Protein AF-F3FMF7-F1 (afdb_monomer_lite)

Foldseek 3Di:
DDPPDQDPLRQFPDKDWDPKDKPDDDPDDDDPVCPPPDDDIDIDTDIDTDGDD

Radius of gyration: 18.61 Å; chains: 1; bounding box: 36×33×43 Å

Sequence (53 aa):
NPAEGKGAMTGVTYIQRVALKGGVAPAKACAESNKGAKEVVKYQADYLFWTAS

pLDDT: mean 90.05, std 8.98, range [50.22, 97.69]

Structure (mmCIF, N/CA/C/O backbone):
data_AF-F3FMF7-F1
#
_entry.id   AF-F3FMF7-F1
#
loop_
_atom_site.group_PDB
_atom_site.id
_atom_site.type_symbol
_atom_site.label_atom_id
_atom_site.label_alt_id
_atom_site.label_comp_id
_atom_site.label_asym_id
_atom_site.label_entity_id
_atom_site.label_seq_id
_atom_site.pdbx_PDB_ins_code
_atom_site.Cartn_x
_atom_site.Cartn_y
_atom_site.Cartn_z
_atom_site.occupancy
_atom_site.B_iso_or_equiv
_atom_site.auth_seq_id
_atom_site.auth_comp_id
_atom_site.auth_asym_id
_atom_site.auth_atom_id
_atom_site.pdbx_PDB_model_num
ATOM 1 N N . ASN A 1 1 ? 4.663 25.821 11.379 1.00 50.22 1 ASN A N 1
ATOM 2 C CA . ASN A 1 1 ? 3.219 25.776 11.667 1.00 50.22 1 ASN A CA 1
ATOM 3 C C . ASN A 1 1 ? 2.900 24.392 12.218 1.00 50.22 1 ASN A C 1
ATOM 5 O O . ASN A 1 1 ? 2.822 23.467 11.415 1.00 50.22 1 ASN A O 1
ATOM 9 N N . PRO A 1 2 ? 2.874 24.184 13.543 1.00 62.84 2 PRO A N 1
ATOM 10 C CA . PRO A 1 2 ? 2.500 22.889 14.099 1.00 62.84 2 PRO A CA 1
ATOM 11 C C . PRO A 1 2 ? 1.002 22.669 13.862 1.00 62.84 2 PRO A C 1
ATOM 13 O O . PRO A 1 2 ? 0.204 23.575 14.076 1.00 62.84 2 PRO A O 1
ATOM 16 N N . ALA A 1 3 ? 0.612 21.487 13.387 1.00 66.12 3 ALA A N 1
ATOM 17 C CA . ALA A 1 3 ? -0.798 21.120 13.332 1.00 66.12 3 ALA A CA 1
ATOM 18 C C . ALA A 1 3 ? -1.269 20.824 14.764 1.00 66.12 3 ALA A C 1
ATOM 20 O O . ALA A 1 3 ? -1.018 19.744 15.296 1.00 66.12 3 ALA A O 1
ATOM 21 N N . GLU A 1 4 ? -1.890 21.806 15.409 1.00 79.44 4 GLU A N 1
ATOM 22 C CA . GLU A 1 4 ? -2.446 21.667 16.754 1.00 79.44 4 GLU A CA 1
ATOM 23 C C . GLU A 1 4 ? -3.881 21.126 16.656 1.00 79.44 4 GLU A C 1
ATOM 25 O O . GLU A 1 4 ? -4.780 21.788 16.143 1.00 79.44 4 GLU A O 1
ATOM 30 N N . GLY A 1 5 ? -4.092 19.882 17.099 1.00 76.75 5 GLY A N 1
ATOM 31 C CA . GLY A 1 5 ? -5.404 19.229 17.114 1.00 76.75 5 GL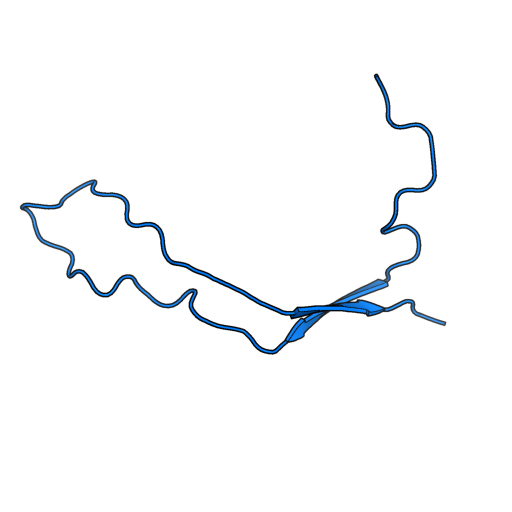Y A CA 1
ATOM 32 C C . GLY A 1 5 ? -5.317 17.703 17.058 1.00 76.75 5 GLY A C 1
ATOM 33 O O . GLY A 1 5 ? -4.313 17.133 16.634 1.00 76.75 5 GLY A O 1
ATOM 34 N N . LYS A 1 6 ? -6.387 17.015 17.478 1.00 79.69 6 LYS A N 1
ATOM 35 C CA . LYS A 1 6 ? -6.522 15.569 17.242 1.00 79.69 6 LYS A CA 1
ATOM 36 C C . LYS A 1 6 ? -6.686 15.348 15.735 1.00 79.69 6 LYS A C 1
ATOM 38 O O . LYS A 1 6 ? -7.698 15.739 15.164 1.00 79.69 6 LYS A O 1
ATOM 43 N N . GLY A 1 7 ? -5.678 14.763 15.085 1.00 86.12 7 GLY A N 1
ATOM 44 C CA . GLY A 1 7 ? -5.706 14.490 13.644 1.00 86.12 7 GLY A CA 1
ATOM 45 C C . GLY A 1 7 ? -6.782 13.468 13.257 1.00 86.12 7 GLY A C 1
ATOM 46 O O . GLY A 1 7 ? -7.248 12.708 14.104 1.00 86.12 7 GLY A O 1
ATOM 47 N N . ALA A 1 8 ? -7.131 13.401 11.969 1.00 86.00 8 ALA A N 1
ATOM 48 C CA . ALA A 1 8 ? -8.195 12.536 11.435 1.00 86.00 8 ALA A CA 1
ATOM 49 C C . ALA A 1 8 ? -8.034 11.030 11.738 1.00 86.00 8 ALA A C 1
ATOM 51 O O . ALA A 1 8 ? -9.005 10.287 11.692 1.00 86.00 8 ALA A O 1
ATOM 52 N N . MET A 1 9 ? -6.819 10.585 12.071 1.00 90.75 9 MET A N 1
ATOM 53 C CA . MET A 1 9 ? -6.520 9.198 12.446 1.00 90.75 9 MET A CA 1
ATOM 54 C C . MET A 1 9 ? -6.606 8.937 13.959 1.00 90.75 9 MET A C 1
ATOM 56 O O . MET A 1 9 ? -6.309 7.835 14.415 1.00 90.75 9 MET A O 1
ATOM 60 N N . THR A 1 10 ? -6.959 9.939 14.768 1.00 92.50 10 THR A N 1
ATOM 61 C CA . THR A 1 10 ? -7.033 9.786 16.226 1.00 92.50 10 THR A CA 1
ATOM 62 C C . THR A 1 10 ? -8.110 8.767 16.592 1.00 92.50 10 THR A C 1
ATOM 64 O O . THR A 1 10 ? -9.272 8.951 16.246 1.00 92.50 10 THR A O 1
ATOM 67 N N . GLY A 1 11 ? -7.733 7.711 17.318 1.00 91.75 11 GLY A N 1
ATOM 68 C CA . GLY A 1 11 ? -8.647 6.640 17.736 1.00 91.75 11 GLY A CA 1
ATOM 69 C C . GLY A 1 11 ? -8.677 5.426 16.804 1.00 91.75 11 GLY A C 1
ATOM 70 O O . GLY A 1 11 ? -9.207 4.390 17.197 1.00 91.75 11 GLY A O 1
ATOM 71 N N . VAL A 1 12 ? -8.071 5.504 15.615 1.00 94.88 12 VAL A N 1
ATOM 72 C CA . VAL A 1 12 ? -7.914 4.339 14.735 1.00 94.88 12 VAL A CA 1
ATOM 73 C C . VAL A 1 12 ? -6.978 3.325 15.391 1.00 94.88 12 VAL A C 1
ATOM 75 O O . VAL A 1 12 ? -5.859 3.656 15.777 1.00 94.88 12 VAL A O 1
ATOM 78 N N . THR A 1 13 ? -7.419 2.077 15.478 1.00 95.81 13 THR A N 1
ATOM 79 C CA . THR A 1 13 ? -6.659 0.947 16.026 1.00 95.81 13 THR A CA 1
ATOM 80 C C . THR A 1 13 ? -6.222 -0.033 14.947 1.00 95.81 13 THR A C 1
ATOM 82 O O . THR A 1 13 ? -5.163 -0.646 15.079 1.00 95.81 13 THR A O 1
ATOM 85 N N . TYR A 1 14 ? -6.982 -0.146 13.852 1.00 95.75 14 TYR A N 1
ATOM 86 C CA . TYR A 1 14 ? -6.636 -1.009 12.725 1.00 95.75 14 TYR A CA 1
ATOM 87 C C . TYR A 1 14 ? -6.877 -0.316 11.389 1.00 95.75 14 TYR A C 1
ATOM 89 O O . TYR A 1 14 ? -7.853 0.409 11.205 1.00 95.75 14 TYR A O 1
ATOM 97 N N . ILE A 1 15 ? -5.995 -0.601 10.432 1.00 96.06 15 ILE A N 1
ATOM 98 C CA . ILE A 1 15 ? -6.132 -0.177 9.040 1.00 96.06 15 ILE A CA 1
ATOM 99 C C . ILE A 1 15 ? -6.177 -1.433 8.185 1.00 96.06 15 ILE A C 1
ATOM 101 O O . ILE A 1 15 ? -5.210 -2.195 8.133 1.00 96.06 15 ILE A O 1
ATOM 105 N N . GLN A 1 16 ? -7.285 -1.633 7.489 1.00 97.38 16 GLN A N 1
ATOM 106 C CA . GLN A 1 16 ? -7.447 -2.718 6.538 1.00 97.38 16 GLN A CA 1
ATOM 107 C C . GLN A 1 16 ? -7.368 -2.164 5.119 1.00 97.38 16 GLN A C 1
ATOM 109 O O . GLN A 1 16 ? -8.010 -1.170 4.787 1.00 97.38 16 GLN A O 1
ATOM 114 N N . ARG A 1 17 ? -6.577 -2.828 4.276 1.00 97.00 17 ARG A N 1
ATOM 115 C CA . ARG A 1 17 ? -6.500 -2.548 2.840 1.00 97.00 17 ARG A CA 1
ATOM 116 C C . ARG A 1 17 ? -7.261 -3.630 2.092 1.00 97.00 17 ARG A C 1
ATOM 118 O O . ARG A 1 17 ? -6.976 -4.809 2.295 1.00 97.00 17 ARG A O 1
ATOM 125 N N . VAL A 1 18 ? -8.201 -3.244 1.240 1.00 96.12 18 VAL A N 1
ATOM 126 C CA . VAL A 1 18 ? -9.005 -4.167 0.421 1.00 96.12 18 VAL A CA 1
ATOM 127 C C . VAL A 1 18 ? -9.063 -3.706 -1.031 1.00 96.12 18 VAL A C 1
ATOM 129 O O . VAL A 1 18 ? -8.542 -2.644 -1.369 1.00 96.12 18 VAL A O 1
ATOM 132 N N . ALA A 1 19 ? -9.636 -4.550 -1.898 1.00 96.69 19 ALA A N 1
ATOM 133 C CA . ALA A 1 19 ? -9.776 -4.290 -3.332 1.00 96.69 19 ALA A CA 1
ATOM 134 C C . ALA A 1 19 ? -8.465 -3.815 -3.996 1.00 96.69 19 ALA A C 1
ATOM 136 O O . ALA A 1 19 ? -8.461 -2.892 -4.811 1.00 96.69 19 ALA A O 1
ATOM 137 N N . LEU A 1 20 ? -7.339 -4.439 -3.622 1.00 95.00 20 LEU A N 1
ATOM 138 C CA . LEU A 1 20 ? -6.015 -4.064 -4.114 1.00 95.00 20 LEU A CA 1
ATOM 139 C C . LEU A 1 20 ? -5.956 -4.237 -5.638 1.00 95.00 20 LEU A C 1
ATOM 141 O O . LEU A 1 20 ? -6.324 -5.283 -6.174 1.00 95.00 20 LEU A O 1
ATOM 145 N N . LYS A 1 21 ? -5.456 -3.216 -6.334 1.00 94.56 21 LYS A N 1
ATOM 146 C CA . LYS A 1 21 ? -5.242 -3.217 -7.785 1.00 94.56 21 LYS A CA 1
ATOM 147 C C . LYS A 1 21 ? -3.821 -2.766 -8.099 1.00 94.56 21 LYS A C 1
ATOM 149 O O . LYS A 1 21 ? -3.377 -1.721 -7.626 1.00 94.56 21 LY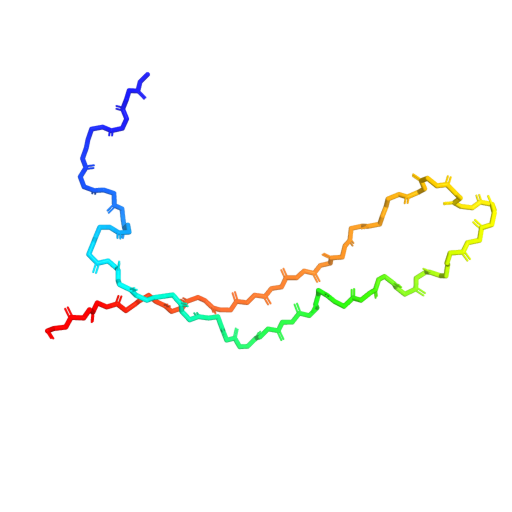S A O 1
ATOM 154 N N . GLY A 1 22 ? -3.129 -3.519 -8.950 1.00 92.12 22 GLY A N 1
ATOM 155 C CA . GLY A 1 22 ? -1.753 -3.213 -9.344 1.00 92.12 22 GLY A CA 1
ATOM 156 C C . GLY A 1 22 ? -0.733 -3.522 -8.243 1.00 92.12 22 GLY A C 1
ATOM 157 O O . GLY A 1 22 ? -0.913 -4.467 -7.482 1.00 92.12 22 GLY A O 1
ATOM 158 N N . GLY A 1 23 ? 0.368 -2.766 -8.192 1.00 88.44 23 GLY A N 1
ATOM 159 C CA . GLY A 1 23 ? 1.496 -3.018 -7.277 1.00 88.44 23 GLY A CA 1
ATOM 160 C C . GLY A 1 23 ? 2.292 -4.294 -7.579 1.00 88.44 23 GLY A C 1
ATOM 161 O O . GLY A 1 23 ? 3.114 -4.712 -6.770 1.00 88.44 23 GLY A O 1
ATOM 162 N N . VAL A 1 24 ? 2.043 -4.918 -8.732 1.00 89.50 24 VAL A N 1
ATOM 163 C CA . VAL A 1 24 ? 2.774 -6.094 -9.214 1.00 89.50 24 VAL A CA 1
ATOM 164 C C . VAL A 1 24 ? 4.109 -5.685 -9.832 1.00 89.50 24 VAL A C 1
ATOM 166 O O . VAL A 1 24 ? 4.315 -4.517 -10.156 1.00 89.50 24 VAL A O 1
ATOM 169 N N . ALA A 1 25 ? 5.023 -6.637 -10.015 1.00 89.00 25 ALA A N 1
ATOM 170 C CA . ALA A 1 25 ? 6.300 -6.354 -10.663 1.00 89.00 25 ALA A CA 1
ATOM 171 C C . ALA A 1 25 ? 6.094 -5.609 -12.004 1.00 89.00 25 ALA A C 1
ATOM 173 O O . ALA A 1 25 ? 5.155 -5.933 -12.742 1.00 89.00 25 ALA A O 1
ATOM 174 N N . PRO A 1 26 ? 6.939 -4.609 -12.330 1.00 89.38 26 PRO A N 1
ATOM 175 C CA . PRO A 1 26 ? 6.885 -3.945 -13.625 1.00 89.38 26 PRO A CA 1
ATOM 176 C C . PRO A 1 26 ? 6.925 -4.968 -14.766 1.00 89.38 26 PRO A C 1
ATOM 178 O O . PRO A 1 26 ? 7.721 -5.902 -14.736 1.00 89.38 26 PRO A O 1
ATOM 181 N N . ALA A 1 27 ? 6.098 -4.777 -15.796 1.00 88.75 27 ALA A N 1
ATOM 182 C CA . ALA A 1 27 ? 6.045 -5.698 -16.937 1.00 88.75 27 ALA A CA 1
ATOM 183 C C . ALA A 1 27 ? 7.320 -5.671 -17.803 1.00 88.75 27 ALA A C 1
ATOM 185 O O . ALA A 1 27 ? 7.564 -6.576 -18.599 1.00 88.75 27 ALA A O 1
ATOM 186 N N . LYS A 1 28 ? 8.130 -4.616 -17.674 1.00 88.94 28 LYS A N 1
ATOM 187 C CA . LYS A 1 28 ? 9.382 -4.457 -18.408 1.00 88.94 28 LYS A CA 1
ATOM 188 C C . LYS A 1 28 ? 10.460 -5.350 -17.800 1.00 88.94 28 LYS A C 1
ATOM 190 O O . LYS A 1 28 ? 10.766 -5.239 -16.617 1.00 88.94 28 LYS A O 1
ATOM 195 N N . ALA A 1 29 ? 11.061 -6.197 -18.631 1.00 89.56 29 ALA A N 1
ATOM 196 C CA . ALA A 1 29 ? 12.160 -7.056 -18.216 1.00 89.56 29 ALA A CA 1
ATOM 197 C C . ALA A 1 29 ? 13.412 -6.243 -17.845 1.00 89.56 29 ALA A C 1
ATOM 199 O O . ALA A 1 29 ? 13.733 -5.244 -18.495 1.00 89.56 29 ALA A O 1
ATOM 200 N N . CYS A 1 30 ? 14.148 -6.710 -16.838 1.00 89.56 30 CYS A N 1
ATOM 201 C CA . CYS A 1 30 ? 15.471 -6.186 -16.509 1.00 89.56 30 CYS A CA 1
ATOM 202 C C . CYS A 1 30 ? 16.492 -6.651 -17.562 1.00 89.56 30 CYS A C 1
ATOM 204 O O . CYS A 1 30 ? 16.599 -7.847 -17.829 1.00 89.56 30 CYS A O 1
ATOM 206 N N . ALA A 1 31 ? 17.245 -5.720 -18.147 1.00 93.50 31 ALA A N 1
ATOM 207 C CA . ALA A 1 31 ? 18.289 -5.972 -19.141 1.00 93.50 31 ALA A CA 1
ATOM 208 C C . ALA A 1 31 ? 19.460 -4.995 -18.947 1.00 93.50 31 ALA A C 1
ATOM 210 O O . ALA A 1 31 ? 19.280 -3.908 -18.402 1.00 93.50 31 ALA A O 1
ATOM 211 N N . GLU A 1 32 ? 20.656 -5.329 -19.441 1.00 94.06 32 GLU A N 1
ATOM 212 C CA . GLU A 1 32 ? 21.829 -4.447 -19.274 1.00 94.06 32 GLU A CA 1
ATOM 213 C C . GLU A 1 32 ? 21.594 -3.053 -19.889 1.00 94.06 32 GLU A C 1
ATOM 215 O O . GLU A 1 32 ? 22.026 -2.044 -19.339 1.00 94.06 32 GLU A O 1
ATOM 220 N N . SER A 1 33 ? 20.810 -2.976 -20.972 1.00 94.81 33 SER A N 1
ATOM 221 C CA . SER A 1 33 ? 20.435 -1.721 -21.638 1.00 94.81 33 SER A CA 1
ATOM 222 C C . SER A 1 33 ? 19.535 -0.801 -20.808 1.00 94.81 33 SER A C 1
ATOM 224 O O . SER A 1 33 ? 19.449 0.388 -21.104 1.00 94.81 33 SER A O 1
ATOM 226 N N . ASN A 1 34 ? 18.846 -1.325 -19.791 1.00 91.56 34 ASN A N 1
ATOM 227 C CA . ASN A 1 34 ? 1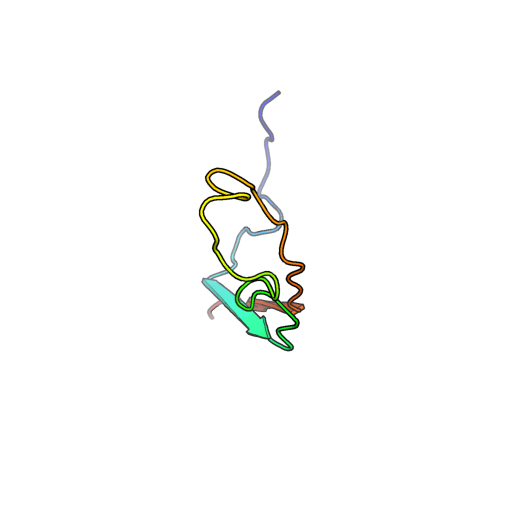7.957 -0.556 -18.919 1.00 91.56 34 ASN A CA 1
ATOM 228 C C . ASN A 1 34 ? 18.407 -0.568 -17.452 1.00 91.56 34 ASN A C 1
ATOM 230 O O . ASN A 1 34 ? 17.631 -0.249 -16.548 1.00 91.56 34 ASN A O 1
ATOM 234 N N . LYS A 1 35 ? 19.681 -0.885 -17.214 1.00 93.44 35 LYS A N 1
ATOM 235 C CA . LYS A 1 35 ? 20.294 -0.859 -15.890 1.00 93.44 35 LYS A CA 1
ATOM 236 C C . LYS A 1 35 ? 20.155 0.522 -15.250 1.00 93.44 35 LYS A C 1
ATOM 238 O O . LYS A 1 35 ? 20.523 1.538 -15.829 1.00 93.44 35 LYS A O 1
ATOM 243 N N . GLY A 1 36 ? 19.611 0.546 -14.035 1.00 92.69 36 GLY A N 1
ATOM 244 C CA . GLY A 1 36 ? 19.352 1.780 -13.287 1.00 92.69 36 GLY A CA 1
ATOM 245 C C . GLY A 1 36 ? 18.056 2.506 -13.665 1.00 92.69 36 GLY A C 1
ATOM 246 O O . GLY A 1 36 ? 17.734 3.516 -13.036 1.00 92.69 36 GLY A O 1
ATOM 247 N N . ALA A 1 37 ? 17.286 2.005 -14.637 1.00 92.94 37 ALA A N 1
ATOM 248 C CA . ALA A 1 37 ? 15.971 2.551 -14.946 1.00 92.94 37 ALA A CA 1
ATOM 249 C C . ALA A 1 37 ? 15.004 2.352 -13.767 1.00 92.94 37 ALA A C 1
ATOM 251 O O . ALA A 1 37 ? 14.998 1.313 -13.106 1.00 92.94 37 ALA A O 1
ATOM 252 N N . LYS A 1 38 ? 14.167 3.362 -13.517 1.00 92.38 38 LYS A N 1
ATOM 253 C CA . LYS A 1 38 ? 13.098 3.316 -12.515 1.00 92.38 38 LYS A CA 1
ATOM 254 C C . LYS A 1 38 ? 11.764 3.266 -13.235 1.00 92.38 38 LYS A C 1
ATOM 256 O O . LYS A 1 38 ? 11.501 4.102 -14.092 1.00 92.38 38 LYS A O 1
ATOM 261 N N . GLU A 1 39 ? 10.925 2.317 -12.851 1.00 90.44 39 GLU A N 1
ATOM 262 C CA . GLU A 1 39 ? 9.581 2.167 -13.398 1.00 90.44 39 GLU A CA 1
ATOM 263 C C . GLU A 1 39 ? 8.563 2.409 -12.284 1.00 90.44 39 GLU A C 1
ATOM 265 O O . GLU A 1 39 ? 8.675 1.858 -11.186 1.00 90.44 39 GLU A O 1
ATOM 270 N N . VAL A 1 40 ? 7.571 3.257 -12.556 1.00 91.62 40 VAL A N 1
ATOM 271 C CA . VAL A 1 40 ? 6.491 3.537 -11.606 1.00 91.62 40 VAL A CA 1
ATOM 272 C C . VAL A 1 40 ? 5.381 2.518 -11.816 1.00 91.62 40 VAL A C 1
ATOM 274 O O . VAL A 1 40 ? 4.708 2.514 -12.846 1.00 91.62 40 VAL A O 1
ATOM 277 N N . VAL A 1 41 ? 5.153 1.673 -10.813 1.00 92.75 41 VAL A N 1
ATOM 278 C CA . VAL A 1 41 ? 4.037 0.724 -10.807 1.00 92.75 41 VAL A CA 1
ATOM 279 C C . VAL A 1 41 ? 2.832 1.373 -10.142 1.00 92.75 41 VAL A C 1
ATOM 281 O O . VAL A 1 41 ? 2.887 1.772 -8.980 1.00 92.75 41 VAL A O 1
ATOM 284 N N . LYS A 1 42 ? 1.716 1.451 -10.871 1.00 93.19 42 LYS A N 1
ATOM 285 C CA . LYS A 1 42 ? 0.451 1.921 -10.300 1.00 93.19 42 LYS A CA 1
ATOM 286 C C . LYS A 1 42 ? -0.051 0.922 -9.259 1.00 93.19 42 LYS A C 1
ATOM 288 O O . LYS A 1 42 ? -0.111 -0.276 -9.528 1.00 93.19 42 LYS A O 1
ATOM 293 N N . T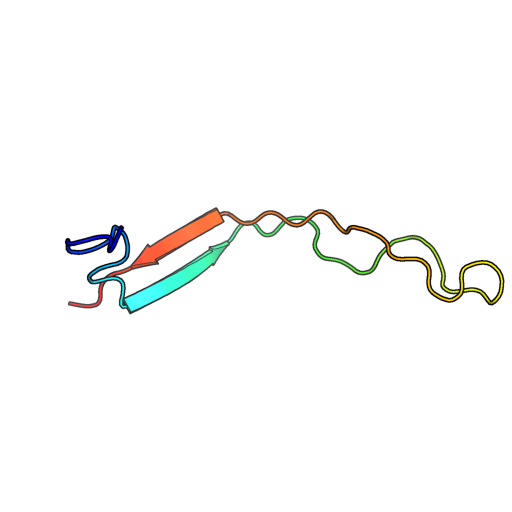YR A 1 43 ? -0.449 1.434 -8.102 1.00 94.81 43 TYR A N 1
ATOM 294 C CA . TYR A 1 43 ? -1.048 0.672 -7.014 1.00 94.81 43 TYR A CA 1
ATOM 295 C C . TYR A 1 43 ? -2.237 1.452 -6.452 1.00 94.81 43 TYR A C 1
ATOM 297 O O . TYR A 1 43 ? -2.142 2.661 -6.237 1.00 94.81 43 TYR A O 1
ATOM 305 N N . GLN A 1 44 ? -3.353 0.766 -6.237 1.00 96.31 44 GLN A N 1
ATOM 306 C CA . GLN A 1 44 ? -4.566 1.305 -5.629 1.00 96.31 44 GLN A CA 1
ATOM 307 C C . GLN A 1 44 ? -5.095 0.313 -4.595 1.00 96.31 44 GLN A C 1
ATOM 309 O O . GLN A 1 44 ? -4.959 -0.898 -4.762 1.00 96.31 44 GLN A O 1
ATOM 314 N N . ALA A 1 45 ? -5.700 0.834 -3.534 1.00 96.88 45 ALA A N 1
ATOM 315 C CA . ALA A 1 45 ? -6.401 0.049 -2.531 1.00 96.88 45 ALA A CA 1
ATOM 316 C C . ALA A 1 45 ? -7.474 0.916 -1.875 1.00 96.88 45 ALA A C 1
ATOM 318 O O . ALA A 1 45 ? -7.280 2.126 -1.726 1.00 96.88 45 ALA A O 1
ATOM 319 N N . ASP A 1 46 ? -8.545 0.274 -1.430 1.00 97.69 46 ASP A N 1
ATOM 320 C CA . ASP A 1 46 ? -9.532 0.888 -0.555 1.00 97.69 46 ASP A CA 1
ATOM 321 C C . ASP A 1 46 ? -9.065 0.725 0.896 1.00 97.69 46 ASP A C 1
ATOM 323 O O . ASP A 1 46 ? -8.615 -0.354 1.301 1.00 97.69 46 ASP A O 1
ATOM 327 N N . TYR A 1 47 ? -9.144 1.803 1.676 1.00 96.56 47 TYR A N 1
ATOM 328 C CA . TYR A 1 47 ? -8.679 1.842 3.062 1.00 96.56 47 TYR A CA 1
ATOM 329 C C . TYR A 1 47 ? -9.864 1.928 4.018 1.00 96.56 47 TYR A C 1
ATOM 331 O O . TYR A 1 47 ? -10.653 2.869 3.954 1.00 96.56 47 TYR A O 1
ATOM 339 N N . LEU A 1 48 ? -9.959 0.952 4.918 1.00 96.56 48 LEU A N 1
ATOM 340 C CA . LEU A 1 48 ? -10.934 0.921 6.000 1.00 96.56 48 LEU A CA 1
ATOM 341 C C . LEU A 1 48 ? -10.202 1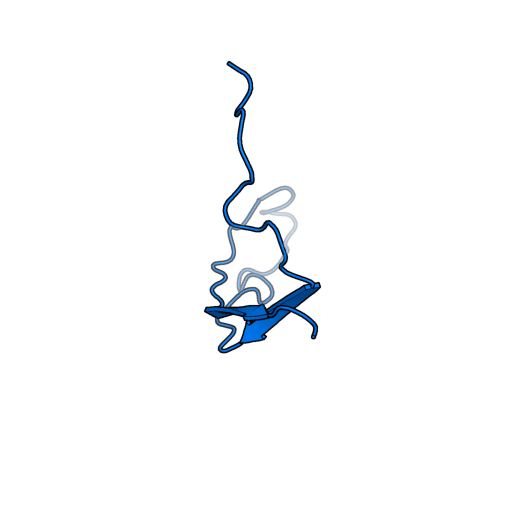.159 7.321 1.00 96.56 48 LEU A C 1
ATOM 343 O O . LEU A 1 48 ? -9.193 0.507 7.605 1.00 96.56 48 LEU A O 1
ATOM 347 N N . PHE A 1 49 ? -10.718 2.091 8.117 1.00 96.31 49 PHE A N 1
ATOM 348 C CA . PHE A 1 49 ? -10.148 2.501 9.397 1.00 96.31 49 PHE A CA 1
ATOM 349 C C . PHE A 1 49 ? -11.090 2.077 10.520 1.00 96.31 49 PHE A C 1
ATOM 351 O O . PHE A 1 49 ? -12.256 2.469 10.530 1.00 96.31 49 PHE A O 1
ATOM 358 N N . TRP A 1 50 ? -10.588 1.277 11.455 1.00 95.69 50 TRP A N 1
ATOM 359 C CA . TRP A 1 50 ? -11.369 0.707 12.550 1.00 95.69 50 TRP A CA 1
ATOM 360 C C . TRP A 1 50 ? -10.927 1.279 13.892 1.00 95.69 50 TRP A C 1
ATOM 362 O O . TRP A 1 50 ? -9.750 1.584 14.074 1.00 95.69 50 TRP A O 1
ATOM 372 N N . THR A 1 51 ? -11.854 1.353 14.841 1.00 94.94 51 THR A N 1
ATOM 373 C CA . THR A 1 51 ? -11.602 1.645 16.258 1.00 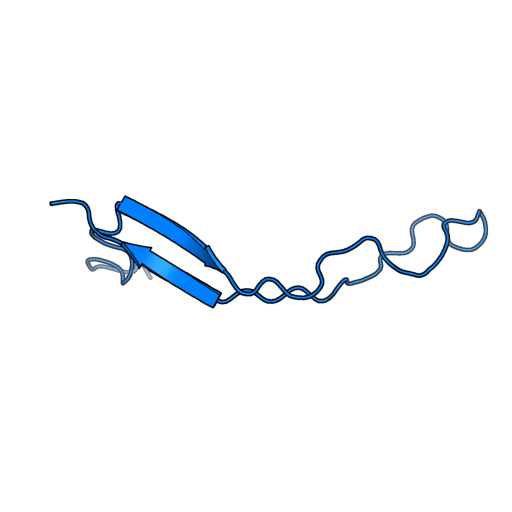94.94 51 THR A CA 1
ATOM 374 C C . THR A 1 51 ? -11.861 0.373 17.067 1.00 94.94 51 THR A C 1
ATOM 376 O O . THR A 1 51 ? -12.840 -0.320 16.795 1.00 94.94 51 THR A O 1
ATOM 379 N N . ALA A 1 52 ? -11.034 0.062 18.063 1.00 87.69 52 ALA A N 1
ATOM 380 C CA . ALA A 1 52 ? -11.308 -1.032 18.992 1.00 87.69 52 ALA A CA 1
ATOM 381 C C . ALA A 1 52 ? -12.141 -0.489 20.157 1.00 87.69 52 ALA A C 1
ATOM 383 O O . ALA A 1 52 ? -11.826 0.581 20.682 1.00 87.69 52 ALA A O 1
ATOM 384 N N . SER A 1 53 ? -13.204 -1.211 20.504 1.00 79.31 53 SER A N 1
ATOM 385 C CA . SER A 1 53 ? -14.075 -0.949 21.655 1.00 79.31 53 SER A CA 1
ATOM 386 C C . SER A 1 53 ? -13.610 -1.707 22.886 1.00 79.31 53 SER A C 1
ATOM 388 O O . SER A 1 53 ? -13.320 -2.913 22.709 1.00 79.31 53 SER A O 1
#

Secondary structure (DSSP, 8-state):
----S--TTTT--EEEEEEEEE-PPPSSPP-GGGTT------EEEEEEEE---

Organism: NCBI:txid629262

InterPro domains:
  IPR021851 Protein of unknown function DUF3455 [PF11937] (6-50)